Protein AF-A0A2G2Z3F4-F1 (afdb_monomer_lite)

InterPro domains:
  IPR003653 Ulp1 protease family, C-terminal catalytic domain [PF02902] (3-56)
  IPR038765 Papain-like cysteine peptidase superfamily [SSF54001] (7-61)

Secondary structure (DSSP, 8-state):
---PPP-----SPPPPPTT-S-HHHHHHHHHHHHHTTPPPPSSPP-HHHHHHHHHHHHHHHHHHHHHS-------

Organism: Capsicum annuum (NCBI:txid4072)

Structure (mmCIF, N/CA/C/O backbone):
data_AF-A0A2G2Z3F4-F1
#
_entry.id   AF-A0A2G2Z3F4-F1
#
loop_
_atom_site.group_PDB
_atom_site.id
_atom_site.type_symbol
_atom_site.label_atom_id
_atom_site.label_alt_id
_atom_site.label_comp_id
_atom_site.label_asym_id
_atom_site.label_entity_id
_atom_site.label_seq_id
_atom_site.pdbx_PDB_ins_code
_atom_site.Cartn_x
_atom_site.Cartn_y
_atom_site.Cartn_z
_atom_site.occupancy
_atom_site.B_iso_or_equiv
_atom_site.auth_seq_id
_atom_site.auth_comp_id
_atom_site.auth_asym_id
_atom_site.auth_atom_id
_atom_site.pdbx_PDB_model_num
ATOM 1 N N . MET A 1 1 ? -13.050 -32.640 -11.319 1.00 71.06 1 MET A N 1
ATOM 2 C CA . MET A 1 1 ? -12.289 -31.782 -12.247 1.00 71.06 1 MET A CA 1
ATOM 3 C C . MET A 1 1 ? -11.946 -30.515 -11.480 1.00 71.06 1 MET A C 1
ATOM 5 O O . MET A 1 1 ? -12.873 -29.867 -11.016 1.00 71.06 1 MET A O 1
ATOM 9 N N . PHE A 1 2 ? -10.670 -30.230 -11.219 1.00 72.94 2 PHE A N 1
ATOM 10 C CA . PHE A 1 2 ? -10.284 -28.957 -10.600 1.00 72.94 2 PHE A CA 1
ATOM 11 C C . PHE A 1 2 ? -10.369 -27.890 -11.692 1.00 72.94 2 PHE A C 1
ATOM 13 O O . PHE A 1 2 ? -9.737 -28.064 -12.730 1.00 72.94 2 PHE A O 1
ATOM 20 N N . ASN A 1 3 ? -11.168 -26.844 -11.492 1.00 82.19 3 ASN A N 1
ATOM 21 C CA . ASN A 1 3 ? -11.131 -25.666 -12.353 1.00 82.19 3 ASN A CA 1
ATOM 22 C C . ASN A 1 3 ? -9.987 -24.791 -11.828 1.00 82.19 3 ASN A C 1
ATOM 24 O O . ASN A 1 3 ? -10.137 -24.233 -10.738 1.00 82.19 3 ASN A O 1
ATOM 28 N N . PRO A 1 4 ? -8.823 -24.737 -12.499 1.00 87.75 4 PRO A N 1
ATOM 29 C CA . PRO A 1 4 ? -7.760 -23.841 -12.073 1.00 87.75 4 PRO A CA 1
ATOM 30 C C . PRO A 1 4 ? -8.241 -22.392 -12.191 1.00 87.75 4 PRO A C 1
ATOM 32 O O . PRO A 1 4 ? -9.035 -22.063 -13.071 1.00 87.75 4 PRO A O 1
ATOM 35 N N . PHE A 1 5 ? -7.774 -21.538 -11.286 1.00 90.25 5 PHE A N 1
ATOM 36 C CA . PHE A 1 5 ? -7.992 -20.101 -11.396 1.00 90.25 5 PHE A CA 1
ATOM 37 C C . PHE A 1 5 ? -7.075 -19.521 -12.471 1.00 90.25 5 PHE A C 1
ATOM 39 O O . PHE A 1 5 ? -5.921 -19.940 -12.591 1.00 90.25 5 PHE A O 1
ATOM 46 N N . ASP A 1 6 ? -7.574 -18.532 -13.209 1.00 90.69 6 ASP A N 1
ATOM 47 C CA . ASP A 1 6 ? -6.757 -17.774 -14.150 1.00 90.69 6 ASP A CA 1
ATOM 48 C C . ASP A 1 6 ? -5.765 -16.890 -13.385 1.00 90.69 6 ASP A C 1
ATOM 50 O O . ASP A 1 6 ? -6.142 -16.118 -12.501 1.00 90.69 6 ASP A O 1
ATOM 54 N N . VAL A 1 7 ? -4.483 -17.002 -13.732 1.00 89.81 7 VAL A N 1
ATOM 55 C CA . VAL A 1 7 ? -3.400 -16.192 -13.165 1.00 89.81 7 VAL A CA 1
ATOM 56 C C . VAL A 1 7 ? -2.831 -15.315 -14.269 1.00 89.81 7 VAL A C 1
ATOM 58 O O . VAL A 1 7 ? -2.421 -15.818 -15.314 1.00 89.81 7 VAL A O 1
ATOM 61 N N . GLN A 1 8 ? -2.784 -14.006 -14.030 1.00 89.69 8 GLN A N 1
ATOM 62 C CA . GLN A 1 8 ? -2.204 -13.035 -14.956 1.00 89.69 8 GLN A CA 1
ATOM 63 C C . GLN A 1 8 ? -0.951 -12.411 -14.344 1.00 89.69 8 GLN A C 1
ATOM 65 O O . GLN A 1 8 ? -0.963 -11.974 -13.193 1.00 89.69 8 GLN A O 1
ATOM 70 N N . TYR A 1 9 ? 0.127 -12.368 -15.126 1.00 88.75 9 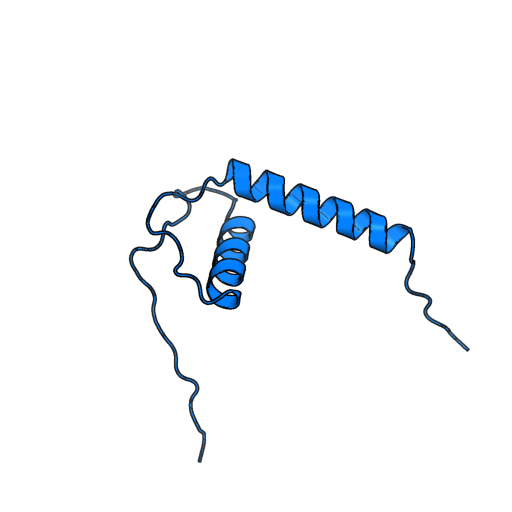TYR A N 1
ATOM 71 C CA . TYR A 1 9 ? 1.318 -11.593 -14.800 1.00 88.75 9 TYR A CA 1
ATOM 72 C C . TYR A 1 9 ? 1.174 -10.195 -15.397 1.00 88.75 9 TYR A C 1
ATOM 74 O O . TYR A 1 9 ? 0.862 -10.058 -16.580 1.00 88.75 9 TYR A O 1
ATOM 82 N N . VAL A 1 10 ? 1.405 -9.170 -14.582 1.00 85.50 10 VAL A N 1
ATOM 83 C CA . VAL A 1 10 ? 1.340 -7.770 -15.004 1.00 85.50 10 VAL A CA 1
ATOM 84 C C . VAL A 1 10 ? 2.751 -7.196 -14.931 1.00 85.50 10 VAL A C 1
ATOM 86 O O . VAL A 1 10 ? 3.382 -7.246 -13.877 1.00 85.50 10 VAL A O 1
ATOM 89 N N . ASP A 1 11 ? 3.242 -6.681 -16.057 1.00 86.94 11 ASP A N 1
ATOM 90 C CA . ASP A 1 11 ? 4.574 -6.083 -16.192 1.00 86.94 11 ASP A CA 1
ATOM 91 C C . ASP A 1 11 ? 4.482 -4.579 -16.478 1.00 86.94 11 ASP A C 1
ATOM 93 O O . ASP A 1 11 ? 3.413 -4.060 -16.797 1.00 86.94 11 ASP A O 1
ATOM 97 N N . GLY A 1 12 ? 5.609 -3.875 -16.372 1.00 86.81 12 GLY A N 1
ATOM 98 C CA . GLY A 1 12 ? 5.715 -2.454 -16.707 1.00 86.81 12 GLY A CA 1
ATOM 99 C C . GLY A 1 12 ? 5.037 -1.514 -15.711 1.00 86.81 12 GLY A C 1
ATOM 100 O O . GLY A 1 12 ? 5.015 -0.307 -15.944 1.00 86.81 12 GLY A O 1
ATOM 101 N N . ILE A 1 13 ? 4.520 -2.044 -14.601 1.00 88.62 13 ILE A N 1
ATOM 102 C CA . ILE A 1 13 ? 3.935 -1.244 -13.527 1.00 88.62 13 ILE A CA 1
ATOM 103 C C . ILE A 1 13 ? 5.025 -0.544 -12.727 1.00 88.62 13 ILE A C 1
ATOM 105 O O . ILE A 1 13 ? 6.129 -1.063 -12.543 1.00 88.62 13 ILE A O 1
ATOM 109 N N . ALA A 1 14 ? 4.700 0.632 -12.209 1.00 87.88 14 ALA A N 1
ATOM 110 C CA . ALA A 1 14 ? 5.636 1.396 -11.409 1.00 87.88 14 ALA A CA 1
ATOM 111 C C . ALA A 1 14 ? 5.988 0.669 -10.119 1.00 87.88 14 ALA A C 1
ATOM 113 O O . ALA A 1 14 ? 5.098 0.397 -9.321 1.00 87.88 14 ALA A O 1
ATOM 114 N N . GLN A 1 15 ? 7.270 0.392 -9.901 1.00 86.88 15 GLN A N 1
ATOM 115 C CA . GLN A 1 15 ? 7.773 -0.301 -8.716 1.00 86.88 15 GLN A CA 1
ATOM 116 C C . GLN A 1 15 ? 8.323 0.691 -7.689 1.00 86.88 15 GLN A C 1
ATOM 118 O O . GLN A 1 15 ? 8.710 1.809 -8.025 1.00 86.88 15 GLN A O 1
ATOM 123 N N . GLN A 1 16 ? 8.394 0.267 -6.428 1.00 88.06 16 GLN A N 1
ATOM 124 C CA . GLN A 1 16 ? 9.136 1.016 -5.418 1.00 88.06 16 GLN A CA 1
ATOM 125 C C . GLN A 1 16 ? 10.638 1.033 -5.739 1.00 88.06 16 GLN A C 1
ATOM 127 O O . GLN A 1 16 ? 11.190 0.068 -6.274 1.00 88.06 16 GLN A O 1
ATOM 132 N N . THR A 1 17 ? 11.331 2.091 -5.332 1.00 87.69 17 THR A N 1
ATOM 133 C CA . THR A 1 17 ? 12.789 2.184 -5.466 1.00 87.69 17 THR A CA 1
ATOM 134 C C . THR A 1 17 ? 13.491 1.125 -4.611 1.00 87.69 17 THR A C 1
ATOM 136 O O . THR A 1 17 ? 13.049 0.799 -3.503 1.00 87.69 17 THR A O 1
ATOM 139 N N . ILE A 1 18 ? 14.616 0.593 -5.098 1.00 87.75 18 ILE A N 1
ATOM 140 C CA . ILE A 1 18 ? 15.447 -0.355 -4.341 1.00 87.75 18 ILE A CA 1
ATOM 141 C C . ILE A 1 18 ? 15.847 0.274 -2.999 1.00 87.75 18 ILE A C 1
ATOM 143 O O . ILE A 1 18 ? 16.320 1.408 -2.949 1.00 87.75 18 ILE A O 1
ATOM 147 N N . GLY A 1 19 ? 15.645 -0.468 -1.908 1.00 86.75 19 GLY A N 1
ATOM 148 C CA . GLY A 1 19 ? 15.909 0.005 -0.545 1.00 86.75 19 GLY A CA 1
ATOM 149 C C . GLY A 1 19 ? 14.772 0.817 0.089 1.00 86.75 19 GLY A C 1
ATOM 150 O O . GLY A 1 19 ? 14.886 1.185 1.256 1.00 86.75 19 GLY A O 1
ATOM 151 N N . SER A 1 20 ? 13.670 1.068 -0.628 1.00 86.69 20 SER A N 1
ATOM 152 C CA . SER A 1 20 ? 12.460 1.647 -0.033 1.00 86.69 20 SER A CA 1
ATOM 153 C C . SER A 1 20 ? 11.810 0.678 0.964 1.00 86.69 20 SER A C 1
ATOM 155 O O . SER A 1 20 ? 11.739 -0.532 0.736 1.00 86.69 20 SER A O 1
ATOM 157 N N . LEU A 1 21 ? 11.292 1.235 2.061 1.00 89.75 21 LEU A N 1
ATOM 158 C CA . LEU A 1 21 ? 10.512 0.523 3.077 1.00 89.75 21 LEU A CA 1
ATOM 159 C C . LEU A 1 21 ? 8.992 0.655 2.852 1.00 89.75 21 LEU A C 1
ATOM 161 O O . LEU A 1 21 ? 8.208 0.293 3.726 1.00 89.75 21 LEU A O 1
ATOM 165 N N . ASP A 1 22 ? 8.565 1.162 1.692 1.00 89.25 22 ASP A N 1
ATOM 166 C CA . ASP A 1 22 ? 7.165 1.491 1.395 1.00 89.25 22 ASP A CA 1
ATOM 167 C C . ASP A 1 22 ? 6.405 0.362 0.666 1.00 89.25 22 ASP A C 1
ATOM 169 O O . ASP A 1 22 ? 5.396 0.611 0.008 1.00 89.25 22 ASP A O 1
ATOM 173 N N . CYS A 1 23 ? 6.819 -0.900 0.816 1.00 90.38 23 CYS A N 1
ATOM 174 C CA . CYS A 1 23 ? 6.186 -2.027 0.114 1.00 90.38 23 CYS A CA 1
ATOM 175 C C . CYS A 1 23 ? 4.700 -2.201 0.429 1.00 90.38 23 CYS A C 1
ATOM 177 O O . CYS A 1 23 ? 3.905 -2.468 -0.471 1.00 90.38 23 CYS A O 1
ATOM 179 N N . GLY A 1 24 ? 4.303 -1.987 1.684 1.00 91.44 24 GLY A N 1
ATOM 180 C CA . GLY A 1 24 ? 2.901 -2.043 2.099 1.00 91.44 24 GLY A CA 1
ATOM 181 C C . GLY A 1 24 ? 2.021 -1.045 1.332 1.00 91.44 24 GLY A C 1
ATOM 182 O O . GLY A 1 24 ? 1.069 -1.472 0.679 1.00 91.44 24 GLY A O 1
ATOM 183 N N . PRO A 1 25 ? 2.332 0.266 1.368 1.00 91.25 25 PRO A N 1
ATOM 184 C CA . PRO A 1 25 ? 1.627 1.280 0.584 1.00 91.25 25 PRO A CA 1
ATOM 185 C C . PRO A 1 25 ? 1.516 0.978 -0.919 1.00 91.25 25 PRO A C 1
ATOM 187 O O . PRO A 1 25 ? 0.446 1.188 -1.488 1.00 91.25 25 PRO A O 1
ATOM 190 N N . PHE A 1 26 ? 2.574 0.467 -1.557 1.00 91.06 26 PHE A N 1
ATOM 191 C CA . PHE A 1 26 ? 2.540 0.107 -2.981 1.00 91.06 26 PHE A CA 1
ATOM 192 C C . PHE A 1 26 ? 1.599 -1.073 -3.251 1.00 91.06 26 PHE A C 1
ATOM 194 O O . PHE A 1 26 ? 0.738 -0.980 -4.123 1.00 91.06 26 PHE A O 1
ATOM 201 N N . VAL A 1 27 ? 1.691 -2.149 -2.461 1.00 91.44 27 VAL A N 1
ATOM 202 C CA . VAL A 1 27 ? 0.803 -3.319 -2.591 1.00 91.44 27 VAL A CA 1
ATOM 203 C C . VAL A 1 27 ? -0.659 -2.935 -2.370 1.00 91.44 27 VAL A C 1
ATOM 205 O O . VAL A 1 27 ? -1.528 -3.362 -3.129 1.00 91.44 27 VAL A O 1
ATOM 208 N N . ALA A 1 28 ? -0.935 -2.100 -1.365 1.00 93.00 28 ALA A N 1
ATOM 209 C CA . ALA A 1 28 ? -2.281 -1.601 -1.106 1.00 93.00 28 ALA A CA 1
ATOM 210 C C . ALA A 1 28 ? -2.817 -0.781 -2.289 1.00 93.00 28 ALA A C 1
ATOM 212 O O . ALA A 1 28 ? -3.967 -0.961 -2.680 1.00 93.00 28 ALA A O 1
ATOM 213 N N . ALA A 1 29 ? -1.977 0.067 -2.895 1.00 92.62 29 ALA A N 1
ATOM 214 C CA . ALA A 1 29 ? -2.355 0.829 -4.080 1.00 92.62 29 ALA A CA 1
ATOM 215 C C . ALA A 1 29 ? -2.668 -0.091 -5.264 1.00 92.62 29 ALA A C 1
ATOM 217 O O . ALA A 1 29 ? -3.710 0.072 -5.887 1.00 92.62 29 ALA A O 1
ATOM 218 N N . TYR A 1 30 ? -1.835 -1.095 -5.551 1.00 91.81 30 TYR A N 1
ATOM 219 C CA . TYR A 1 30 ? -2.126 -2.044 -6.630 1.00 91.81 30 TYR A CA 1
ATOM 220 C C . TYR A 1 30 ? -3.442 -2.785 -6.410 1.00 91.81 30 TYR A C 1
ATOM 222 O O . TYR A 1 30 ? -4.235 -2.908 -7.340 1.00 91.81 30 TYR A O 1
ATOM 230 N N . ALA A 1 31 ? -3.690 -3.249 -5.182 1.00 92.62 31 ALA A N 1
ATOM 231 C CA . ALA A 1 31 ? -4.942 -3.908 -4.841 1.00 92.62 31 ALA A CA 1
ATOM 232 C C . ALA A 1 31 ? -6.147 -2.975 -5.044 1.00 92.62 31 ALA A C 1
ATOM 234 O O . ALA A 1 31 ? -7.161 -3.429 -5.564 1.00 92.62 31 ALA A O 1
ATOM 235 N N . GLU A 1 32 ? -6.034 -1.691 -4.687 1.00 93.44 32 GLU A N 1
ATOM 236 C CA . GLU A 1 32 ? -7.073 -0.678 -4.922 1.00 93.44 32 GLU A CA 1
ATOM 237 C C . GLU A 1 32 ? -7.358 -0.504 -6.422 1.00 93.44 32 GLU A C 1
ATOM 239 O O . GLU A 1 32 ? -8.486 -0.732 -6.851 1.00 93.44 32 GLU A O 1
ATOM 244 N N . TYR A 1 33 ? -6.333 -0.219 -7.237 1.00 92.00 33 TYR A N 1
ATOM 245 C CA . TYR A 1 33 ? -6.491 -0.057 -8.691 1.00 92.00 33 TYR A CA 1
ATOM 246 C C . TYR A 1 33 ? -7.128 -1.291 -9.344 1.00 92.00 33 TYR A C 1
ATOM 248 O O . TYR A 1 33 ? -8.090 -1.161 -10.098 1.00 92.00 33 TYR A O 1
ATOM 256 N N . LEU A 1 34 ? -6.631 -2.490 -9.026 1.00 91.00 34 LEU A N 1
ATOM 257 C CA . LEU A 1 34 ? -7.153 -3.735 -9.592 1.00 91.00 34 LEU A CA 1
ATOM 258 C C . LEU A 1 34 ? -8.587 -4.028 -9.134 1.00 91.00 34 LEU A C 1
ATOM 260 O O . LEU A 1 34 ? -9.385 -4.525 -9.927 1.00 91.00 34 LEU A O 1
ATOM 264 N N . SER A 1 35 ? -8.928 -3.705 -7.883 1.00 93.06 35 SER A N 1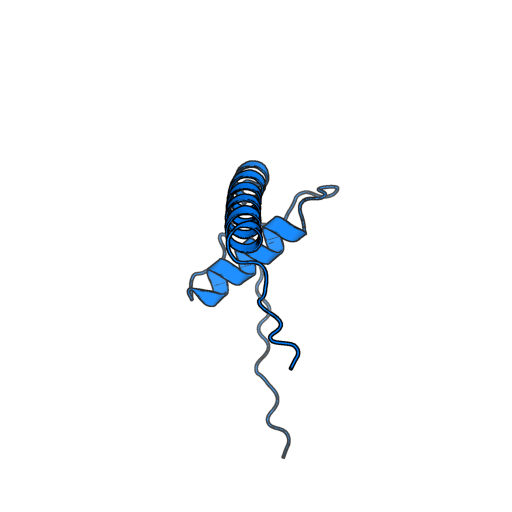
ATOM 265 C CA . SER A 1 35 ? -10.293 -3.874 -7.366 1.00 93.06 35 SER A CA 1
ATOM 266 C C . SER A 1 35 ? -11.282 -2.936 -8.056 1.00 93.06 35 SER A C 1
ATOM 268 O O . SER A 1 35 ? -12.417 -3.333 -8.311 1.00 93.06 35 SER A O 1
ATOM 270 N N . ASP A 1 36 ? -10.836 -1.733 -8.418 1.00 94.75 36 ASP A N 1
ATOM 271 C CA . ASP A 1 36 ? -11.621 -0.758 -9.182 1.00 94.75 36 ASP A CA 1
ATOM 272 C C . ASP A 1 36 ? -11.658 -1.070 -10.695 1.00 94.75 36 ASP A C 1
ATOM 274 O O . ASP A 1 36 ? -12.273 -0.337 -11.472 1.00 94.75 36 ASP A O 1
ATOM 278 N N . GLY A 1 37 ? -11.001 -2.150 -11.142 1.00 91.44 37 GLY A N 1
ATOM 279 C CA . GLY A 1 37 ? -10.882 -2.511 -12.560 1.00 91.44 37 GLY A CA 1
ATOM 280 C C . GLY A 1 37 ? -10.004 -1.547 -13.366 1.00 91.44 37 GLY A C 1
ATOM 281 O O . GLY A 1 37 ? -10.076 -1.517 -14.597 1.00 91.44 37 GLY A O 1
ATOM 282 N N . LEU A 1 38 ? -9.192 -0.739 -12.684 1.00 90.69 38 LEU A N 1
ATOM 283 C CA . LEU A 1 38 ? -8.283 0.228 -13.279 1.00 90.69 38 LEU A CA 1
ATOM 284 C C . LEU A 1 38 ? -6.919 -0.410 -13.556 1.00 90.69 38 LEU A C 1
ATOM 286 O O . LEU A 1 38 ? -6.438 -1.274 -12.822 1.00 90.69 38 LEU A O 1
ATOM 290 N N . GLN A 1 39 ? -6.256 0.065 -14.610 1.00 87.38 39 GLN A N 1
ATOM 291 C CA . GLN A 1 39 ? -4.861 -0.292 -14.844 1.00 87.38 39 GLN A CA 1
ATOM 292 C C . GLN A 1 39 ? -3.971 0.384 -13.805 1.00 87.38 39 GLN A C 1
ATOM 294 O O . GLN A 1 39 ? -4.105 1.579 -13.533 1.00 87.38 39 GLN A O 1
ATOM 299 N N . VAL A 1 40 ? -3.038 -0.390 -13.257 1.00 86.75 40 VAL A N 1
ATOM 300 C CA . VAL A 1 40 ? -1.985 0.147 -12.402 1.00 86.75 40 VAL A CA 1
ATOM 301 C C . VAL A 1 40 ? -1.113 1.092 -13.240 1.00 86.75 40 VAL A C 1
ATOM 303 O O . VAL A 1 40 ? -0.718 0.720 -14.346 1.00 86.75 40 VAL A O 1
ATOM 306 N N . PRO A 1 41 ? -0.800 2.301 -12.749 1.00 85.12 41 PRO A N 1
ATOM 307 C CA . PRO A 1 41 ? 0.030 3.234 -13.493 1.00 85.12 41 PRO A CA 1
ATOM 308 C C . PRO A 1 41 ? 1.447 2.692 -13.744 1.00 85.12 41 PRO A C 1
ATOM 310 O O . PRO A 1 41 ? 2.075 2.096 -12.866 1.00 85.12 41 PRO A O 1
ATOM 313 N N . ASN A 1 42 ? 1.968 2.953 -14.944 1.00 84.06 42 ASN A N 1
ATOM 314 C CA . ASN A 1 42 ? 3.343 2.602 -15.327 1.00 84.06 42 ASN A CA 1
ATOM 315 C C . ASN A 1 42 ? 4.369 3.661 -14.877 1.00 84.06 42 ASN A C 1
ATOM 317 O O . ASN A 1 42 ? 5.574 3.430 -14.925 1.00 84.06 42 ASN A O 1
ATOM 321 N N . ASN A 1 43 ? 3.906 4.844 -14.467 1.00 80.19 43 ASN A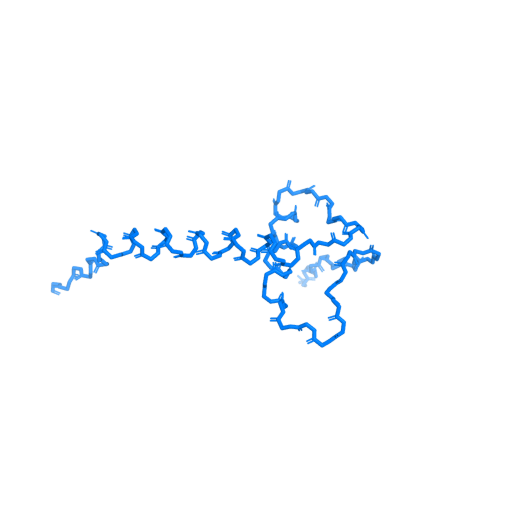 N 1
ATOM 322 C CA . ASN A 1 43 ? 4.728 5.936 -13.949 1.00 80.19 43 ASN A CA 1
ATOM 323 C C . ASN A 1 43 ? 4.852 5.874 -12.424 1.00 80.19 43 ASN A C 1
ATOM 325 O O . ASN A 1 43 ? 3.961 5.369 -11.748 1.00 80.19 43 ASN A O 1
ATOM 329 N N . GLU A 1 44 ? 5.940 6.436 -11.893 1.00 79.38 44 GLU A N 1
ATOM 330 C CA . GLU A 1 44 ? 6.275 6.394 -10.467 1.00 79.38 44 GLU A CA 1
ATOM 331 C C . GLU A 1 44 ? 5.074 6.730 -9.567 1.00 79.38 44 GLU A C 1
ATOM 333 O O . GLU A 1 44 ? 4.481 7.809 -9.651 1.00 79.38 44 GLU A O 1
ATOM 338 N N . LEU A 1 45 ? 4.712 5.779 -8.700 1.00 84.12 45 LEU A N 1
ATOM 339 C CA . LEU A 1 45 ? 3.751 6.011 -7.633 1.00 84.12 45 LEU A CA 1
ATOM 340 C C . LEU A 1 45 ? 4.447 6.812 -6.532 1.00 84.12 45 LEU A C 1
ATOM 342 O O . LEU A 1 45 ? 5.445 6.363 -5.970 1.00 84.12 45 LEU A O 1
ATOM 346 N N . ASP A 1 46 ? 3.905 7.981 -6.192 1.00 88.56 46 ASP A N 1
ATOM 347 C CA . ASP A 1 46 ? 4.454 8.810 -5.118 1.00 88.56 46 ASP A CA 1
ATOM 348 C C . ASP A 1 46 ? 4.272 8.111 -3.759 1.00 88.56 46 ASP A C 1
ATOM 350 O O . ASP A 1 46 ? 3.202 8.145 -3.139 1.00 88.56 46 ASP A O 1
ATOM 354 N N . ALA A 1 47 ? 5.353 7.487 -3.284 1.00 88.25 47 ALA A N 1
ATOM 355 C CA . ALA A 1 47 ? 5.423 6.797 -2.001 1.00 88.25 47 ALA A CA 1
ATOM 356 C C . ALA A 1 47 ? 5.024 7.709 -0.827 1.00 88.25 47 ALA A C 1
ATOM 358 O O . ALA A 1 47 ? 4.321 7.289 0.098 1.00 88.25 47 ALA A O 1
ATOM 359 N N . GLY A 1 48 ? 5.429 8.981 -0.878 1.00 90.44 48 GLY A N 1
ATOM 360 C CA . GLY A 1 48 ? 5.113 9.973 0.142 1.00 90.44 48 GLY A CA 1
ATOM 361 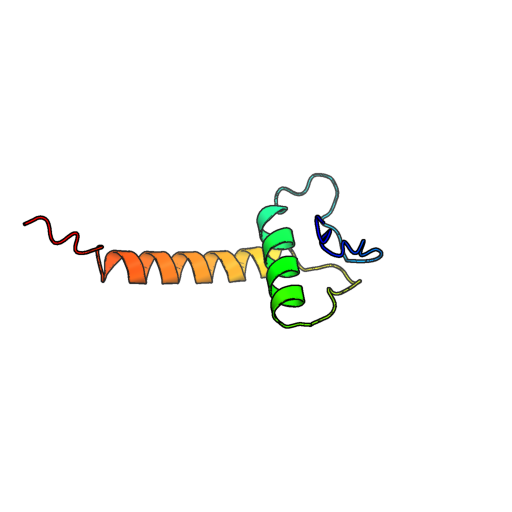C C . GLY A 1 48 ? 3.621 10.295 0.180 1.00 90.44 48 GLY A C 1
ATOM 362 O O . GLY A 1 48 ? 3.035 10.389 1.265 1.00 90.44 48 GLY A O 1
ATOM 363 N N . LEU A 1 49 ? 2.989 10.421 -0.987 1.00 91.62 49 LEU A N 1
ATOM 364 C CA . LEU A 1 49 ? 1.546 10.624 -1.100 1.00 91.62 49 LEU A CA 1
ATOM 365 C C . LEU A 1 49 ? 0.765 9.397 -0.620 1.00 91.62 49 LEU A C 1
ATOM 367 O O . LEU A 1 49 ? -0.158 9.544 0.186 1.00 91.62 49 LEU A O 1
ATOM 371 N N . LEU A 1 50 ? 1.158 8.194 -1.052 1.00 91.44 50 LEU A N 1
ATOM 372 C CA . LEU A 1 50 ? 0.528 6.944 -0.621 1.00 91.44 50 LEU A CA 1
ATOM 373 C C . LEU A 1 50 ? 0.605 6.784 0.899 1.00 91.44 50 LEU A C 1
ATOM 375 O O . LEU A 1 50 ? -0.409 6.519 1.547 1.00 91.44 50 LEU A O 1
ATOM 379 N N . ARG A 1 51 ? 1.774 7.035 1.497 1.00 92.38 51 ARG A N 1
ATOM 380 C CA . ARG A 1 51 ? 1.954 6.971 2.950 1.00 92.38 51 ARG A CA 1
ATOM 381 C C . ARG A 1 51 ? 1.039 7.949 3.684 1.00 92.38 51 ARG A C 1
ATOM 383 O O . ARG A 1 51 ? 0.415 7.559 4.668 1.00 92.38 51 ARG A O 1
ATOM 390 N N . LYS A 1 52 ? 0.913 9.195 3.211 1.00 95.06 52 LYS A N 1
ATOM 391 C CA . LYS A 1 52 ? -0.004 10.188 3.801 1.00 95.06 52 LYS A CA 1
ATOM 392 C C . LYS A 1 52 ? -1.462 9.744 3.696 1.00 95.06 52 LYS A C 1
ATOM 394 O O . LYS A 1 52 ? -2.188 9.819 4.687 1.00 95.06 52 LYS A O 1
ATOM 399 N N . ARG A 1 53 ? -1.882 9.255 2.523 1.00 94.62 53 ARG A N 1
ATOM 400 C CA . ARG A 1 53 ? -3.251 8.776 2.284 1.00 94.62 53 ARG A CA 1
ATOM 401 C C . ARG A 1 53 ? -3.595 7.619 3.216 1.00 94.62 53 ARG A C 1
ATOM 403 O O . ARG A 1 53 ? -4.573 7.705 3.956 1.00 94.62 53 ARG A O 1
ATOM 410 N N . TYR A 1 54 ? -2.776 6.570 3.229 1.00 94.19 54 TYR A N 1
ATOM 411 C CA . TYR A 1 54 ? -3.043 5.389 4.048 1.00 94.19 54 TYR A CA 1
ATOM 412 C C . TYR A 1 54 ? -2.917 5.666 5.54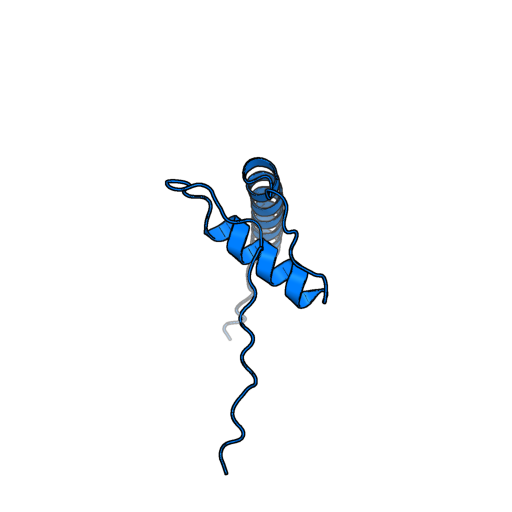4 1.00 94.19 54 TYR A C 1
ATOM 414 O O . TYR A 1 54 ? -3.734 5.161 6.308 1.00 94.19 54 TYR A O 1
ATOM 422 N N . ALA A 1 55 ? -1.983 6.520 5.974 1.00 95.44 55 ALA A N 1
ATOM 423 C CA . ALA A 1 55 ? -1.910 6.949 7.370 1.00 95.44 55 ALA A CA 1
ATOM 424 C C . ALA A 1 55 ? -3.189 7.681 7.809 1.00 95.44 55 ALA A C 1
ATOM 426 O O . ALA A 1 55 ? -3.718 7.393 8.881 1.00 95.44 55 ALA A O 1
ATOM 427 N N . ALA A 1 56 ? -3.728 8.577 6.974 1.00 97.12 56 ALA A N 1
ATOM 428 C CA . ALA A 1 56 ? -4.977 9.276 7.273 1.00 97.12 56 ALA A CA 1
ATOM 429 C C . ALA A 1 56 ? -6.184 8.322 7.329 1.00 97.12 56 ALA A C 1
ATOM 431 O O . ALA A 1 56 ? -7.039 8.458 8.205 1.00 97.12 56 ALA A O 1
ATOM 432 N N . LEU A 1 57 ? -6.251 7.341 6.421 1.00 95.12 57 LEU A N 1
ATOM 433 C CA . LEU A 1 57 ? -7.300 6.316 6.430 1.00 95.12 57 LEU A CA 1
ATOM 434 C C . LEU A 1 57 ? -7.217 5.430 7.681 1.00 95.12 57 LEU A C 1
ATOM 436 O O . LEU A 1 57 ? -8.230 5.219 8.348 1.00 95.12 57 LEU A O 1
ATOM 440 N N . LEU A 1 58 ? -6.016 4.965 8.033 1.00 95.06 58 LEU A N 1
ATOM 441 C CA . LEU A 1 58 ? -5.769 4.164 9.234 1.00 95.06 58 LEU A CA 1
ATOM 442 C C . LEU A 1 58 ? -6.113 4.933 10.510 1.00 95.06 58 LEU A C 1
ATOM 444 O O . LEU A 1 58 ? -6.730 4.368 11.410 1.00 95.06 58 LEU A O 1
ATOM 448 N N . TRP A 1 59 ? -5.766 6.221 10.570 1.00 97.44 59 TRP A N 1
ATOM 449 C CA . TRP A 1 59 ? -6.121 7.086 11.691 1.00 97.44 59 TRP A CA 1
ATOM 450 C C . TRP A 1 59 ? -7.639 7.182 11.870 1.00 97.44 59 TRP A C 1
ATOM 452 O O . TRP A 1 59 ? -8.151 6.853 12.938 1.00 97.44 59 TRP A O 1
ATOM 462 N N . LYS A 1 60 ? -8.374 7.529 10.803 1.00 96.38 60 LYS A N 1
ATOM 463 C CA . LYS A 1 60 ? -9.846 7.611 10.832 1.00 96.38 60 LYS A CA 1
ATOM 464 C C . LYS A 1 60 ? -10.496 6.286 11.224 1.00 96.38 60 LYS A C 1
ATOM 466 O O . LYS A 1 60 ? -11.474 6.266 11.967 1.00 96.38 60 LYS A O 1
ATOM 471 N N . TYR A 1 61 ? -9.961 5.172 10.731 1.00 94.19 61 TYR A N 1
ATOM 472 C CA . TYR A 1 61 ? -10.436 3.848 11.116 1.00 94.19 61 TYR A CA 1
ATOM 473 C C . TYR A 1 61 ? -10.193 3.562 12.605 1.00 94.19 61 TYR A C 1
ATOM 475 O O . TYR A 1 61 ? -11.079 3.036 13.280 1.00 94.19 61 TYR A O 1
ATOM 483 N N . GLY A 1 62 ? -9.026 3.946 13.130 1.00 95.00 62 GLY A N 1
ATOM 484 C CA . GLY A 1 62 ? -8.705 3.863 14.553 1.00 95.00 62 GLY A CA 1
ATOM 485 C C . GLY A 1 62 ? -9.670 4.674 15.421 1.00 95.00 62 GLY A C 1
ATOM 486 O O . GLY A 1 62 ? -10.198 4.146 16.399 1.00 95.00 62 GLY A O 1
ATOM 487 N N . GLU A 1 63 ? -9.974 5.913 15.029 1.00 94.44 63 GLU A N 1
ATOM 488 C CA . GLU A 1 63 ? -10.972 6.753 15.705 1.00 94.44 63 GLU A CA 1
ATOM 489 C C . GLU A 1 63 ? -12.362 6.100 15.690 1.00 94.44 63 GLU A C 1
ATOM 491 O O . GLU A 1 63 ? -13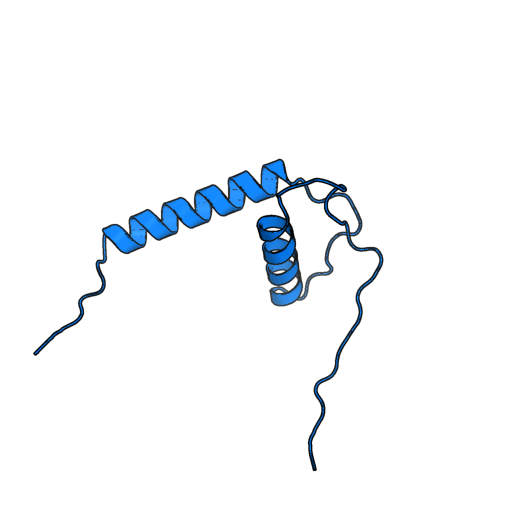.005 5.980 16.733 1.00 94.44 63 GLU A O 1
ATOM 496 N N . ALA A 1 64 ? -12.812 5.609 14.531 1.00 92.88 64 ALA A N 1
ATOM 497 C CA . ALA A 1 64 ? -14.108 4.943 14.400 1.00 92.88 64 ALA A CA 1
ATOM 498 C C . ALA A 1 64 ? -14.209 3.681 15.277 1.00 92.88 64 ALA A C 1
ATOM 500 O O . ALA A 1 64 ? -15.237 3.455 15.920 1.00 92.88 64 ALA A O 1
ATOM 501 N N . LYS A 1 65 ? -13.133 2.886 15.347 1.00 90.50 65 LYS A N 1
ATOM 502 C CA . LYS A 1 65 ? -13.021 1.722 16.239 1.00 90.50 65 LYS A CA 1
ATOM 503 C C . LYS A 1 65 ? -13.057 2.101 17.716 1.00 90.50 65 LYS A C 1
ATOM 505 O O . LYS A 1 65 ? -13.661 1.379 18.500 1.00 90.50 65 LYS A O 1
ATOM 510 N N . ALA A 1 66 ? -12.417 3.203 18.102 1.00 89.69 66 ALA A N 1
ATOM 511 C CA . ALA A 1 66 ? -12.418 3.667 19.487 1.00 89.69 66 ALA A CA 1
ATOM 512 C C . ALA A 1 66 ? -13.803 4.176 19.925 1.00 89.69 66 ALA A C 1
ATOM 514 O O . ALA A 1 66 ? -14.199 3.962 21.067 1.00 89.69 66 ALA A O 1
ATOM 515 N N . GLN A 1 67 ? -14.555 4.808 19.016 1.00 87.25 67 GLN A N 1
ATOM 516 C CA . GLN A 1 67 ? -15.914 5.304 19.281 1.00 87.25 67 GLN A CA 1
ATOM 517 C C . GLN A 1 67 ? -16.973 4.195 19.322 1.00 87.25 67 GLN A C 1
ATOM 519 O O . GLN A 1 67 ? -17.977 4.318 20.020 1.00 87.25 67 GLN A O 1
ATOM 524 N N . LYS A 1 68 ? -16.768 3.106 18.577 1.00 78.19 68 LYS A N 1
ATOM 525 C CA . LYS A 1 68 ? -17.606 1.904 18.619 1.00 78.19 68 LYS A CA 1
ATOM 526 C C . LYS A 1 68 ? -16.743 0.719 19.046 1.00 78.19 68 LYS A C 1
ATOM 528 O O . LYS A 1 68 ? -16.384 -0.087 18.180 1.00 78.19 68 LYS A O 1
ATOM 533 N N . PRO A 1 69 ? -16.388 0.601 20.344 1.00 69.50 69 PRO A N 1
ATOM 534 C CA . PRO A 1 69 ? -15.734 -0.611 20.815 1.00 69.50 69 PRO A CA 1
ATOM 535 C C . PRO A 1 69 ? -16.614 -1.789 20.405 1.00 69.50 69 PRO A C 1
ATOM 537 O O . PRO A 1 69 ? -17.841 -1.690 20.480 1.00 69.50 69 PRO A O 1
ATOM 540 N N . TYR A 1 70 ? -16.011 -2.869 19.900 1.00 65.19 70 TYR A N 1
ATOM 541 C CA . TYR A 1 70 ? -16.768 -4.078 19.594 1.00 65.19 70 TYR A CA 1
ATOM 542 C C . TYR A 1 70 ? -17.535 -4.458 20.851 1.00 65.19 70 TYR A C 1
ATOM 544 O O . TYR A 1 70 ? -16.935 -4.877 21.839 1.00 65.19 70 TYR A O 1
ATOM 552 N N . ALA A 1 71 ? -18.850 -4.270 20.824 1.00 63.16 71 ALA A N 1
ATOM 553 C CA . ALA A 1 71 ? -19.721 -4.829 21.827 1.00 63.16 71 ALA A CA 1
ATOM 554 C C . ALA A 1 71 ? -19.693 -6.338 21.582 1.00 63.16 71 ALA A C 1
ATOM 556 O O . ALA A 1 71 ? -20.467 -6.874 20.793 1.00 63.16 71 ALA A O 1
ATOM 557 N N . THR A 1 72 ? -18.725 -7.025 22.183 1.00 64.88 72 THR A N 1
ATOM 558 C CA . THR A 1 72 ? -18.883 -8.443 22.462 1.00 64.88 72 THR A CA 1
ATOM 559 C C . THR A 1 72 ? -19.972 -8.509 23.517 1.00 64.88 72 THR A C 1
ATOM 561 O O . THR A 1 72 ? -19.703 -8.300 24.699 1.00 64.88 72 THR A O 1
ATOM 564 N N . ASP A 1 73 ? -21.211 -8.700 23.069 1.00 60.72 73 ASP A N 1
ATOM 565 C CA . ASP A 1 73 ? -22.318 -9.093 23.932 1.00 60.72 73 ASP A CA 1
ATOM 566 C C . ASP A 1 73 ? -21.966 -10.492 24.457 1.00 60.72 73 ASP A C 1
ATOM 568 O O . ASP A 1 73 ? -22.195 -11.513 23.809 1.00 60.72 73 ASP A O 1
ATOM 572 N N . VAL A 1 74 ? -21.232 -10.522 25.568 1.00 62.16 74 VAL A N 1
ATOM 573 C CA . VAL A 1 74 ? -20.988 -11.739 26.333 1.00 62.16 74 VAL A CA 1
ATOM 574 C C . VAL A 1 74 ? -22.185 -11.867 27.258 1.00 62.16 74 VAL A C 1
ATOM 576 O O . VAL A 1 74 ? -22.297 -11.124 28.235 1.00 62.16 74 VAL A O 1
ATOM 579 N N . LYS A 1 75 ? -23.087 -12.780 26.907 1.00 59.69 75 LYS A N 1
ATOM 580 C CA . LYS A 1 75 ? -24.169 -13.237 27.771 1.00 59.69 75 LYS A CA 1
ATOM 581 C C . LYS A 1 75 ? -23.837 -14.608 28.337 1.00 59.69 75 LYS A C 1
ATOM 583 O O . LYS A 1 75 ? -23.297 -15.433 27.566 1.00 59.69 75 LYS A O 1
#

Radius of gyration: 17.72 Å; chains: 1; bounding box: 40×42×44 Å

Sequence (75 aa):
MFNPFDVQYVDGIAQQTIGSLDCGPFVAAYAEYLSDGLQVPNNELDAGLLRKRYAALLWKYGEAKAQKPYATDVK

pLDDT: mean 87.08, std 8.98, range [59.69, 97.44]

Foldseek 3Di:
DDDDDDDDDDPLAADDDPPDPLPVLVVVQVVVCVVVVHDHDSDHDDSVVSCVVVVVVVVVVVVVCVVCPPPPVDD